Protein AF-A0A656JYR6-F1 (afdb_monomer_lite)

Foldseek 3Di:
DDDDDDDDDDPDPVDDPPDPFLWFKKFFPVLDDDPDDLVAAFLLVLVDCSCFLQEEAAPDLQVRQLSLQRNCVRVVNDHAPDSNDGDPVRSVVSVVVVVVSVVVRRYNYYDHDLVSVLVSLVDPRHGMYTDTPVSVVVNVVVVRRMDGGQHPVGGDD

Radius of gyration: 18.32 Å; chains: 1; bounding box: 66×35×46 Å

Sequence (157 aa):
HDGSLGSTVTERISMLPLTHNADSFAYRPERLPEGLSPADESWGWLLDSAWGGRIALQSDAAIGALDAALAVQGAGLAQFNDIGNMSIEEIDLLADMLVRKQQQGHFGAFWSDDEEAAELMLSPTIDIQSLWSPTLVRLHRAGVKYRVAVPKEGYRG

Structure (mmCIF, N/CA/C/O backbone):
data_AF-A0A656JYR6-F1
#
_entry.id   AF-A0A656JYR6-F1
#
loop_
_atom_site.group_PDB
_atom_site.id
_atom_site.type_symbol
_atom_site.label_atom_id
_atom_site.label_alt_id
_atom_site.label_comp_id
_atom_site.label_asym_id
_atom_site.label_entity_id
_atom_site.label_seq_id
_atom_site.pdbx_PDB_ins_code
_atom_site.Cartn_x
_atom_site.Cartn_y
_atom_site.Cartn_z
_atom_site.occupancy
_atom_site.B_iso_or_equiv
_atom_site.auth_seq_id
_atom_site.auth_comp_id
_atom_site.auth_asym_id
_atom_site.auth_atom_id
_atom_site.pdbx_PDB_model_num
ATOM 1 N N . HIS A 1 1 ? 49.816 -18.753 -22.657 1.00 43.22 1 HIS A N 1
ATOM 2 C CA . HIS A 1 1 ? 48.436 -18.946 -23.129 1.00 43.22 1 HIS A CA 1
ATOM 3 C C . HIS A 1 1 ? 47.651 -17.726 -22.689 1.00 43.22 1 HIS A C 1
ATOM 5 O O . HIS A 1 1 ? 47.712 -17.347 -21.526 1.00 43.22 1 HIS A O 1
ATOM 11 N N . ASP A 1 2 ? 47.095 -17.048 -23.676 1.00 50.16 2 ASP A N 1
ATOM 12 C CA . ASP A 1 2 ? 46.601 -15.679 -23.748 1.00 50.16 2 ASP A CA 1
ATOM 13 C C . ASP A 1 2 ? 45.083 -15.621 -23.519 1.00 50.16 2 ASP A C 1
ATOM 15 O O . ASP A 1 2 ? 44.285 -16.174 -24.268 1.00 50.16 2 ASP A O 1
ATOM 19 N N . GLY A 1 3 ? 44.675 -14.965 -22.433 1.00 51.09 3 GLY A N 1
ATOM 20 C CA . GLY A 1 3 ? 43.284 -14.893 -21.992 1.00 51.09 3 GLY A CA 1
ATOM 21 C C . GLY A 1 3 ? 42.433 -13.895 -22.775 1.00 51.09 3 GLY A C 1
ATOM 22 O O . GLY A 1 3 ? 42.115 -12.832 -22.251 1.00 51.09 3 GLY A O 1
ATOM 23 N N . SER A 1 4 ? 41.993 -14.250 -23.982 1.00 50.62 4 SER A N 1
ATOM 24 C CA . SER A 1 4 ? 40.884 -13.541 -24.635 1.00 50.62 4 SER A CA 1
ATOM 25 C C . SER A 1 4 ? 39.791 -14.502 -25.107 1.00 50.62 4 SER A C 1
ATOM 27 O O . SER A 1 4 ? 40.066 -15.568 -25.653 1.00 50.62 4 SER A O 1
ATOM 29 N N . LEU A 1 5 ? 38.540 -14.127 -24.824 1.00 50.94 5 LEU A N 1
ATOM 30 C CA . LEU A 1 5 ? 37.327 -14.875 -25.147 1.00 50.94 5 LEU A CA 1
ATOM 31 C C . LEU A 1 5 ? 36.781 -14.410 -26.501 1.00 50.94 5 LEU A C 1
ATOM 33 O O . LEU A 1 5 ? 36.565 -13.217 -26.713 1.00 50.94 5 LEU A O 1
ATOM 37 N N . GLY A 1 6 ? 36.553 -15.372 -27.397 1.00 45.03 6 GLY A N 1
ATOM 38 C CA . GLY A 1 6 ? 35.903 -15.172 -28.687 1.00 45.03 6 GLY A CA 1
ATOM 39 C C . GLY A 1 6 ? 34.410 -14.875 -28.549 1.00 45.03 6 GLY A C 1
ATOM 40 O O . GLY A 1 6 ? 33.722 -15.374 -27.659 1.00 45.03 6 GLY A O 1
ATOM 41 N N . SER A 1 7 ? 33.922 -14.034 -29.450 1.00 55.28 7 SER A N 1
ATOM 42 C CA . SER A 1 7 ? 32.533 -13.627 -29.600 1.00 55.28 7 SER A CA 1
ATOM 43 C C . SER A 1 7 ? 31.669 -14.758 -30.179 1.00 55.28 7 SER A C 1
ATOM 45 O O . SER A 1 7 ? 32.072 -15.402 -31.146 1.00 55.28 7 SER A O 1
ATOM 47 N N . THR A 1 8 ? 30.422 -14.875 -29.693 1.00 51.56 8 THR A N 1
ATOM 48 C CA . THR A 1 8 ? 29.237 -15.496 -30.357 1.00 51.56 8 THR A CA 1
ATOM 49 C C . THR A 1 8 ? 28.816 -16.911 -29.897 1.00 51.56 8 THR A C 1
ATOM 51 O O . THR A 1 8 ? 29.155 -17.906 -30.522 1.00 51.56 8 THR A O 1
ATOM 54 N N . VAL A 1 9 ? 28.111 -17.034 -28.763 1.00 46.12 9 VAL A N 1
ATOM 55 C CA . VAL A 1 9 ? 26.640 -17.110 -28.502 1.00 46.12 9 VAL A CA 1
ATOM 56 C C . VAL A 1 9 ? 26.532 -17.373 -26.991 1.00 46.12 9 VAL A C 1
ATOM 58 O O . VAL A 1 9 ? 27.178 -18.281 -26.477 1.00 46.12 9 VAL A O 1
ATOM 61 N N . THR A 1 10 ? 25.805 -16.543 -26.241 1.00 56.66 10 THR A N 1
ATOM 62 C CA . THR A 1 10 ? 25.860 -16.556 -24.769 1.00 56.66 10 THR A CA 1
ATOM 63 C C . THR A 1 10 ? 24.870 -17.541 -24.149 1.00 56.66 10 THR A C 1
ATOM 65 O O . THR A 1 10 ? 23.664 -17.353 -24.280 1.00 56.66 10 THR A O 1
ATOM 68 N N . GLU A 1 11 ? 25.359 -18.489 -23.350 1.00 39.28 11 GLU A N 1
ATOM 69 C CA . GLU A 1 11 ? 24.543 -19.340 -22.463 1.00 39.28 11 GLU A CA 1
ATOM 70 C C . GLU A 1 11 ? 24.170 -18.644 -21.136 1.00 39.28 11 GLU A C 1
ATOM 72 O O . GLU A 1 11 ? 24.109 -19.265 -20.076 1.00 39.28 11 GLU A O 1
ATOM 77 N N . ARG A 1 12 ? 23.947 -17.324 -21.145 1.00 42.16 12 ARG A N 1
ATOM 78 C CA . ARG A 1 12 ? 23.502 -16.612 -19.938 1.00 42.16 12 ARG A CA 1
ATOM 79 C C . ARG A 1 12 ? 21.985 -16.609 -19.858 1.00 42.16 12 ARG A C 1
ATOM 81 O O . ARG A 1 12 ? 21.326 -15.645 -20.226 1.00 42.16 12 ARG A O 1
ATOM 88 N N . ILE A 1 13 ? 21.455 -17.694 -19.310 1.00 45.09 13 ILE A N 1
ATOM 89 C CA . ILE A 1 13 ? 20.202 -17.642 -18.560 1.00 45.09 13 ILE A CA 1
ATOM 90 C C . ILE A 1 13 ? 20.551 -16.954 -17.231 1.00 45.09 13 ILE A C 1
ATOM 92 O O . ILE A 1 13 ? 21.127 -17.584 -16.351 1.00 45.09 13 ILE A O 1
ATOM 96 N N . SER A 1 14 ? 20.293 -15.648 -17.100 1.00 40.66 14 SER A N 1
ATOM 97 C CA . SER A 1 14 ? 20.629 -14.906 -15.868 1.00 40.66 14 SER A CA 1
ATOM 98 C C . SER A 1 14 ? 19.595 -15.048 -14.749 1.00 40.66 14 SER A C 1
ATOM 100 O O . SER A 1 14 ? 19.861 -14.586 -13.646 1.00 40.66 14 SER A O 1
ATOM 102 N N . MET A 1 15 ? 18.447 -15.691 -14.983 1.00 37.69 15 MET A N 1
ATOM 103 C CA . MET A 1 15 ? 17.516 -16.024 -13.905 1.00 37.69 15 MET A CA 1
ATOM 104 C C . MET A 1 15 ? 16.552 -17.127 -14.349 1.00 37.69 15 MET A C 1
ATOM 106 O O . MET A 1 15 ? 15.791 -16.956 -15.298 1.00 37.69 15 MET A O 1
ATOM 110 N N . LEU A 1 16 ? 16.579 -18.265 -13.659 1.00 32.25 16 LEU A N 1
ATOM 111 C CA . LEU A 1 16 ? 15.438 -19.178 -13.604 1.00 32.25 16 LEU A CA 1
ATOM 112 C C . LEU A 1 16 ? 14.520 -18.631 -12.504 1.00 32.25 16 LEU A C 1
ATOM 114 O O . LEU A 1 16 ? 14.992 -18.518 -11.369 1.00 32.25 16 LEU A O 1
ATOM 118 N N . PRO A 1 17 ? 13.255 -18.267 -12.783 1.00 36.56 17 PRO A N 1
ATOM 119 C CA . PRO A 1 17 ? 12.341 -17.852 -11.731 1.00 36.56 17 PRO A CA 1
ATOM 120 C C . PRO A 1 17 ? 12.043 -19.088 -10.877 1.00 36.56 17 PRO A C 1
ATOM 122 O O . PRO A 1 17 ? 11.262 -19.955 -11.257 1.00 36.56 17 PRO A O 1
ATOM 125 N N . LEU A 1 18 ? 12.748 -19.221 -9.752 1.00 38.75 18 LEU A N 1
ATOM 126 C CA . LEU A 1 18 ? 12.632 -20.378 -8.859 1.00 38.75 18 LEU A CA 1
ATOM 127 C C . LEU A 1 18 ? 11.437 -20.249 -7.896 1.00 38.75 18 LEU A C 1
ATOM 129 O O . LEU A 1 18 ? 11.109 -21.194 -7.186 1.00 38.75 18 LEU A O 1
ATOM 133 N N . THR A 1 19 ? 10.747 -19.110 -7.886 1.00 35.31 19 THR A N 1
ATOM 134 C CA . THR A 1 19 ? 9.601 -18.863 -7.009 1.00 35.31 19 THR A CA 1
ATOM 135 C C . THR A 1 19 ? 8.525 -18.075 -7.741 1.00 35.31 19 THR A C 1
ATOM 137 O O . THR A 1 19 ? 8.711 -16.899 -8.039 1.00 35.31 19 THR A O 1
ATOM 140 N N . HIS A 1 20 ? 7.380 -18.711 -7.990 1.00 38.69 20 HIS A N 1
ATOM 141 C CA . HIS A 1 20 ? 6.124 -18.009 -8.242 1.00 38.69 20 HIS A CA 1
ATOM 142 C C . HIS A 1 20 ? 5.639 -17.431 -6.906 1.00 38.69 20 HIS A C 1
ATOM 144 O O . HIS A 1 20 ? 4.832 -18.050 -6.214 1.00 38.69 20 HIS A O 1
ATOM 150 N N . ASN A 1 21 ? 6.197 -16.296 -6.488 1.00 48.22 21 ASN A N 1
ATOM 151 C CA . ASN A 1 21 ? 5.685 -15.582 -5.325 1.00 48.22 21 ASN A CA 1
ATOM 152 C C . ASN A 1 21 ? 4.495 -14.751 -5.795 1.00 48.22 21 ASN A C 1
ATOM 154 O O . ASN A 1 21 ? 4.681 -13.692 -6.378 1.00 48.22 21 ASN A O 1
ATOM 158 N N . ALA A 1 22 ? 3.280 -15.260 -5.586 1.00 50.34 22 ALA A N 1
ATOM 159 C CA . ALA A 1 22 ? 2.051 -14.496 -5.777 1.00 50.34 22 ALA A CA 1
ATOM 160 C C . ALA A 1 22 ? 1.900 -13.514 -4.608 1.00 50.34 22 ALA A C 1
ATOM 162 O O . ALA A 1 22 ? 1.096 -13.718 -3.696 1.00 50.34 22 ALA A O 1
ATOM 163 N N . ASP A 1 23 ? 2.747 -12.490 -4.595 1.00 69.44 23 ASP A N 1
ATOM 164 C CA . ASP A 1 23 ? 2.747 -11.501 -3.530 1.00 69.44 23 ASP A CA 1
ATOM 165 C C . ASP A 1 23 ? 1.550 -10.558 -3.714 1.00 69.44 23 ASP A C 1
ATOM 167 O O . ASP A 1 23 ? 1.204 -10.132 -4.820 1.00 69.44 23 ASP A O 1
ATOM 171 N N . SER A 1 24 ? 0.873 -10.294 -2.603 1.00 76.75 24 SER A N 1
ATOM 172 C CA . SER A 1 24 ? -0.332 -9.473 -2.516 1.00 76.75 24 SER A CA 1
ATOM 173 C C . SER A 1 24 ? -0.219 -8.563 -1.300 1.00 76.75 24 SER A C 1
ATOM 175 O O . SER A 1 24 ? 0.692 -8.694 -0.481 1.00 76.75 24 SER A O 1
ATOM 177 N N . PHE A 1 25 ? -1.161 -7.648 -1.133 1.00 86.31 25 PHE A N 1
ATOM 178 C CA . PHE A 1 25 ? -1.261 -6.872 0.093 1.00 86.31 25 PHE A CA 1
ATOM 179 C C . PHE A 1 25 ? -2.149 -7.574 1.122 1.00 86.31 25 PHE A C 1
ATOM 181 O O . PHE A 1 25 ? -3.066 -8.332 0.791 1.00 86.31 25 PHE A O 1
ATOM 188 N N . ALA A 1 26 ? -1.878 -7.312 2.396 1.00 88.81 26 ALA A N 1
ATOM 189 C CA . ALA A 1 26 ? -2.744 -7.723 3.487 1.00 88.81 26 ALA A CA 1
ATOM 190 C C . ALA A 1 26 ? -3.331 -6.505 4.181 1.00 88.81 26 ALA A C 1
ATOM 192 O O . ALA A 1 26 ? -2.704 -5.450 4.265 1.00 88.81 26 ALA A O 1
ATOM 193 N N . TYR A 1 27 ? -4.531 -6.676 4.714 1.00 90.25 27 TYR A N 1
ATOM 194 C CA . TYR A 1 27 ? -5.208 -5.645 5.481 1.00 90.25 27 TYR A CA 1
ATOM 195 C C . TYR A 1 27 ? -5.950 -6.241 6.674 1.00 90.25 27 TYR A C 1
ATOM 197 O O . TYR A 1 27 ? -6.201 -7.449 6.742 1.00 90.25 27 TYR A O 1
ATOM 205 N N . ARG A 1 28 ? -6.306 -5.386 7.632 1.00 89.12 28 ARG A N 1
ATOM 206 C CA . ARG A 1 28 ? -7.121 -5.742 8.797 1.00 89.12 28 ARG A CA 1
ATOM 207 C C . ARG A 1 28 ? -8.608 -5.627 8.450 1.00 89.12 28 ARG A C 1
ATOM 209 O O . ARG A 1 28 ? -9.099 -4.507 8.302 1.00 89.12 28 ARG A O 1
ATOM 216 N N . PRO A 1 29 ? -9.367 -6.739 8.378 1.00 86.50 29 PRO A N 1
ATOM 217 C CA . PRO A 1 29 ? -10.787 -6.692 8.010 1.00 86.50 29 PRO A CA 1
ATOM 218 C C . PRO A 1 29 ? -11.629 -5.852 8.970 1.00 86.50 29 PRO A C 1
ATOM 220 O O . PRO A 1 29 ? -12.589 -5.213 8.565 1.00 86.50 29 PRO A O 1
ATOM 223 N N . GLU A 1 30 ? -11.243 -5.831 10.245 1.00 88.19 30 GLU A N 1
ATOM 224 C CA . GLU A 1 30 ? -11.913 -5.076 11.308 1.00 88.19 30 GLU A CA 1
ATOM 225 C C . GLU A 1 30 ? -11.714 -3.553 11.217 1.00 88.19 30 GLU A C 1
ATOM 227 O O . GLU A 1 30 ? -12.416 -2.811 11.898 1.00 88.19 30 GLU A O 1
ATOM 232 N N . ARG A 1 31 ? -10.777 -3.082 10.384 1.00 88.69 31 ARG A N 1
ATOM 233 C CA . ARG A 1 31 ? -10.487 -1.653 10.168 1.00 88.69 31 ARG A CA 1
ATOM 234 C C . ARG A 1 31 ? -10.727 -1.201 8.732 1.00 88.69 31 ARG A C 1
ATOM 236 O O . ARG A 1 31 ? -10.307 -0.105 8.362 1.00 88.69 31 ARG A O 1
ATOM 243 N N . LEU A 1 32 ? -11.394 -2.043 7.944 1.00 88.94 32 LEU A N 1
ATOM 244 C CA . LEU A 1 32 ? -11.791 -1.731 6.580 1.00 88.94 32 LEU A CA 1
ATOM 245 C C . LEU A 1 32 ? -12.689 -0.476 6.579 1.00 88.94 32 LEU A C 1
ATOM 247 O O . LEU A 1 32 ? -13.718 -0.484 7.259 1.00 88.94 32 LEU A O 1
ATOM 251 N N . PRO A 1 33 ? -12.315 0.600 5.862 1.00 88.31 33 PRO A N 1
ATOM 252 C CA . PRO A 1 33 ? -13.127 1.805 5.769 1.00 88.31 33 PRO A CA 1
ATOM 253 C C . PRO A 1 33 ? -14.516 1.542 5.184 1.00 88.31 33 PRO A C 1
ATOM 255 O O . PRO A 1 33 ? -14.678 0.730 4.270 1.00 88.31 33 PRO A O 1
ATOM 258 N N . GLU A 1 34 ? -15.511 2.287 5.667 1.00 80.88 34 GLU A N 1
ATOM 259 C CA . GLU A 1 34 ? -16.856 2.288 5.090 1.00 80.88 34 GLU A CA 1
ATOM 260 C C . GLU A 1 34 ? -16.788 2.769 3.630 1.00 80.88 34 GLU A C 1
ATOM 262 O O . GLU A 1 34 ? -16.416 3.908 3.358 1.00 80.88 34 GLU A O 1
ATOM 267 N N . GLY A 1 35 ? -17.107 1.879 2.686 1.00 81.12 35 GLY A N 1
ATOM 268 C CA . GLY A 1 35 ? -17.016 2.132 1.242 1.00 81.12 35 GLY A CA 1
ATOM 269 C C . GLY A 1 35 ? -16.092 1.168 0.497 1.00 81.12 35 GLY A C 1
ATOM 270 O O . GLY A 1 35 ? -16.235 1.016 -0.714 1.00 81.12 35 GLY A O 1
ATOM 271 N N . LEU A 1 36 ? -15.212 0.463 1.211 1.00 85.88 36 LEU A N 1
ATOM 272 C CA . LEU A 1 36 ? -14.416 -0.628 0.654 1.00 85.88 36 LEU A CA 1
ATOM 273 C C . LEU A 1 36 ? -15.019 -1.977 1.048 1.00 85.88 36 LEU A C 1
ATOM 275 O O . LEU A 1 36 ? -15.516 -2.158 2.159 1.00 85.88 36 LEU A O 1
ATOM 279 N N . SER A 1 37 ? -14.986 -2.932 0.122 1.00 86.00 37 SER A N 1
ATOM 280 C CA . SER A 1 37 ? -15.574 -4.260 0.295 1.00 86.00 37 SER A CA 1
ATOM 281 C C . SER A 1 37 ? -14.533 -5.339 0.020 1.00 86.00 37 SER A C 1
ATOM 283 O O . SER A 1 37 ? -13.852 -5.252 -0.999 1.00 86.00 37 SER A O 1
ATOM 285 N N . PRO A 1 38 ? -14.444 -6.410 0.835 1.00 81.94 38 PRO A N 1
ATOM 286 C CA . PRO A 1 38 ? -13.599 -7.567 0.528 1.00 81.94 38 PRO A CA 1
ATOM 287 C C . PRO A 1 38 ? -13.934 -8.254 -0.807 1.00 81.94 38 PRO A C 1
ATOM 289 O O . PRO A 1 38 ? -13.164 -9.087 -1.270 1.00 81.94 38 PRO A O 1
ATOM 292 N N . ALA A 1 39 ? -15.100 -7.960 -1.395 1.00 82.19 39 ALA A N 1
ATOM 293 C CA . ALA A 1 39 ? -15.487 -8.455 -2.714 1.00 82.19 39 ALA A CA 1
ATOM 294 C C . ALA A 1 39 ? -14.848 -7.667 -3.874 1.00 82.19 39 ALA A C 1
ATOM 296 O O . ALA A 1 39 ? -14.770 -8.195 -4.977 1.00 82.19 39 ALA A O 1
ATOM 297 N N . ASP A 1 40 ? -14.380 -6.440 -3.619 1.00 85.19 40 ASP A N 1
ATOM 298 C CA . ASP A 1 40 ? -13.858 -5.496 -4.618 1.00 85.19 40 ASP A CA 1
ATOM 299 C C . ASP A 1 40 ? -12.413 -5.085 -4.294 1.00 85.19 40 ASP A C 1
ATOM 301 O O . ASP A 1 40 ? -12.022 -3.917 -4.388 1.00 85.19 40 ASP A O 1
ATOM 305 N N . GLU A 1 41 ? -11.615 -6.060 -3.865 1.00 87.69 41 GLU A N 1
ATOM 306 C CA . GLU A 1 41 ? -10.203 -5.866 -3.554 1.00 87.69 41 GLU A CA 1
ATOM 307 C C . GLU A 1 41 ? -9.430 -5.430 -4.802 1.00 87.69 41 GLU A C 1
ATOM 309 O O . GLU A 1 41 ? -9.546 -6.013 -5.884 1.00 87.69 41 GLU A O 1
ATOM 314 N N . SER A 1 42 ? -8.630 -4.380 -4.642 1.00 88.25 42 SER A N 1
ATOM 315 C CA . SER A 1 42 ? -7.828 -3.799 -5.712 1.00 88.25 42 SER A CA 1
ATOM 316 C C . SER A 1 42 ? -6.525 -3.271 -5.146 1.00 88.25 42 SER A C 1
ATOM 318 O O . SER A 1 42 ? -6.507 -2.699 -4.054 1.00 88.25 42 SER A O 1
ATOM 320 N N . TRP A 1 43 ? -5.446 -3.384 -5.920 1.00 87.06 43 TRP A N 1
ATOM 321 C CA . TRP A 1 43 ? -4.173 -2.735 -5.591 1.00 87.06 43 TRP A CA 1
ATOM 322 C C . TRP A 1 43 ? -4.324 -1.226 -5.373 1.00 87.06 43 TRP A C 1
ATOM 324 O O . TRP A 1 43 ? -3.578 -0.638 -4.589 1.00 87.06 43 TRP A O 1
ATOM 334 N N . GLY A 1 44 ? -5.342 -0.606 -5.983 1.00 88.00 44 GLY A N 1
ATOM 335 C CA . GLY A 1 44 ? -5.676 0.800 -5.777 1.00 88.00 44 GLY A CA 1
ATOM 336 C C . GLY A 1 44 ? -5.938 1.180 -4.318 1.00 88.00 44 GLY A C 1
ATOM 337 O O . GLY A 1 44 ? -5.762 2.343 -3.963 1.00 88.00 44 GLY A O 1
ATOM 338 N N . TRP A 1 45 ? -6.266 0.222 -3.442 1.00 90.38 45 TRP A N 1
ATOM 339 C CA . TRP A 1 45 ? -6.456 0.480 -2.010 1.00 90.38 45 TRP A CA 1
ATOM 340 C C . TRP A 1 45 ? -5.192 1.013 -1.328 1.00 90.38 45 TRP A C 1
ATOM 342 O O . TRP A 1 45 ? -5.299 1.810 -0.400 1.00 90.38 45 TRP A O 1
ATOM 352 N N . LEU A 1 46 ? -3.999 0.661 -1.820 1.00 88.38 46 LEU A N 1
ATOM 353 C CA . LEU A 1 46 ? -2.735 1.212 -1.314 1.00 88.38 46 LEU A CA 1
ATOM 354 C C . LEU A 1 46 ? -2.571 2.709 -1.636 1.00 88.38 46 LEU A C 1
ATOM 356 O O . LEU A 1 46 ? -1.748 3.387 -1.026 1.00 88.38 46 LEU A O 1
ATOM 360 N N . LEU A 1 47 ? -3.366 3.255 -2.561 1.00 89.12 47 LEU A N 1
ATOM 361 C CA . LEU A 1 47 ? -3.397 4.679 -2.919 1.00 89.12 47 LEU A CA 1
ATOM 362 C C . LEU A 1 47 ? -4.709 5.383 -2.545 1.00 89.12 47 LEU A C 1
ATOM 364 O O . LEU A 1 47 ? -4.841 6.595 -2.776 1.00 89.12 47 LEU A O 1
ATOM 368 N N . ASP A 1 48 ? -5.643 4.651 -1.937 1.00 89.56 48 ASP A N 1
ATOM 369 C CA . ASP A 1 48 ? -6.955 5.145 -1.540 1.00 89.56 48 ASP A CA 1
ATOM 370 C C . ASP A 1 48 ? -6.851 6.005 -0.279 1.00 89.56 48 ASP A C 1
ATOM 372 O O . ASP A 1 48 ? -6.295 5.597 0.745 1.00 89.56 48 ASP A O 1
ATOM 376 N N . SER A 1 49 ? -7.377 7.228 -0.347 1.00 88.38 49 SER A N 1
ATOM 377 C CA . SER A 1 49 ? -7.306 8.183 0.759 1.00 88.38 49 SER A CA 1
ATOM 378 C C . SER A 1 49 ? -8.040 7.714 2.017 1.00 88.38 49 SER A C 1
ATOM 380 O O . SER A 1 49 ? -7.731 8.200 3.102 1.00 88.38 49 SER A O 1
ATOM 382 N N . ALA A 1 50 ? -8.971 6.759 1.910 1.00 89.31 50 ALA A N 1
ATOM 383 C CA . ALA A 1 50 ? -9.624 6.139 3.059 1.00 89.31 50 ALA A CA 1
ATOM 384 C C . ALA A 1 50 ? -8.618 5.431 3.984 1.00 89.31 50 ALA A C 1
ATOM 386 O O . ALA A 1 50 ? -8.823 5.367 5.199 1.00 89.31 50 ALA A O 1
ATOM 387 N N . TRP A 1 51 ? -7.500 4.954 3.433 1.00 88.56 51 TRP A N 1
ATOM 388 C CA . TRP A 1 51 ? -6.396 4.348 4.177 1.00 88.56 51 TRP A CA 1
ATOM 389 C C . TRP A 1 51 ? -5.258 5.324 4.506 1.00 88.56 51 TRP A C 1
ATOM 391 O O . TRP A 1 51 ? -4.242 4.906 5.060 1.00 88.56 51 TRP A O 1
ATOM 401 N N . GLY A 1 52 ? -5.417 6.616 4.202 1.00 88.81 52 GLY A N 1
ATOM 402 C CA . GLY A 1 52 ? -4.373 7.627 4.372 1.00 88.81 52 GLY A CA 1
ATOM 403 C C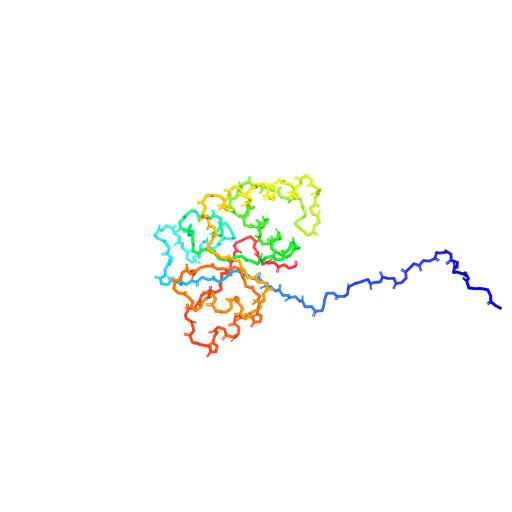 . GLY A 1 52 ? -3.722 7.595 5.760 1.00 88.81 52 GLY A C 1
ATOM 404 O O . GLY A 1 52 ? -4.406 7.539 6.784 1.00 88.81 52 GLY A O 1
ATOM 405 N N . GLY A 1 53 ? -2.389 7.578 5.780 1.00 88.50 53 GLY A N 1
ATOM 406 C CA . GLY A 1 53 ? -1.555 7.517 6.983 1.00 88.50 53 GLY A CA 1
ATOM 407 C C . GLY A 1 53 ? -1.468 6.136 7.641 1.00 88.50 53 GLY A C 1
ATOM 408 O O . GLY A 1 53 ? -0.759 5.986 8.632 1.00 88.50 53 GLY A O 1
ATOM 409 N N . ARG A 1 54 ? -2.171 5.126 7.109 1.00 91.69 54 ARG A N 1
ATOM 410 C CA . ARG A 1 54 ? -2.272 3.766 7.678 1.00 91.69 54 ARG A CA 1
ATOM 411 C C . ARG A 1 54 ? -1.772 2.681 6.728 1.00 91.69 54 ARG A C 1
ATOM 413 O O . ARG A 1 54 ? -1.958 1.493 6.992 1.00 91.69 54 ARG A O 1
ATOM 420 N N . ILE A 1 55 ? -1.153 3.102 5.627 1.00 92.19 55 ILE A N 1
ATOM 421 C CA . ILE A 1 55 ? -0.560 2.232 4.615 1.00 92.19 55 ILE A CA 1
ATOM 422 C C . ILE A 1 55 ? 0.931 2.105 4.880 1.00 92.19 55 ILE A C 1
ATOM 424 O O . ILE A 1 55 ? 1.600 3.121 5.093 1.00 92.19 55 ILE A O 1
ATOM 428 N N . ALA A 1 56 ? 1.446 0.881 4.804 1.00 90.25 56 ALA A N 1
ATOM 4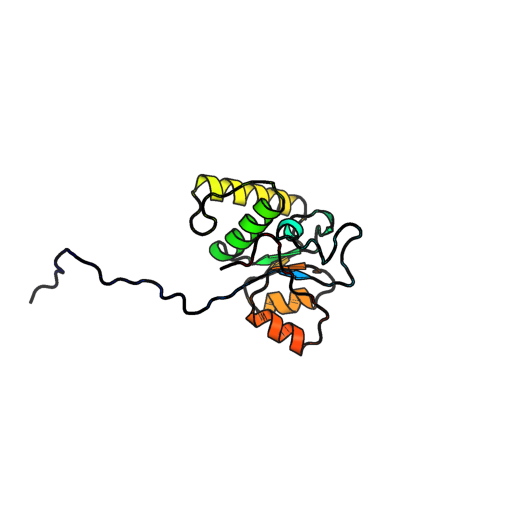29 C CA . ALA A 1 56 ? 2.875 0.651 4.668 1.00 90.25 56 ALA A CA 1
ATOM 430 C C . ALA A 1 56 ? 3.222 0.034 3.311 1.00 90.25 56 ALA A C 1
ATOM 432 O O . ALA A 1 56 ? 2.491 -0.808 2.787 1.00 90.25 56 ALA A O 1
ATOM 433 N N . LEU A 1 57 ? 4.343 0.466 2.742 1.00 86.75 57 LEU A N 1
ATOM 434 C CA . LEU A 1 57 ? 4.886 -0.071 1.497 1.00 86.75 57 LEU A CA 1
ATOM 435 C C . LEU A 1 57 ? 6.330 -0.512 1.690 1.00 86.75 57 LEU A C 1
ATOM 437 O O . LEU A 1 57 ? 7.024 -0.057 2.599 1.00 86.75 57 LEU A O 1
ATOM 441 N N . GLN A 1 58 ? 6.788 -1.372 0.794 1.00 85.38 58 GLN A N 1
ATOM 442 C CA . GLN A 1 58 ? 8.185 -1.745 0.751 1.00 85.38 58 GLN A CA 1
ATOM 443 C C . GLN A 1 58 ? 9.060 -0.575 0.272 1.00 85.38 58 GLN A C 1
ATOM 445 O O . GLN A 1 58 ? 8.712 0.120 -0.682 1.00 85.38 58 GLN A O 1
ATOM 450 N N . SER A 1 59 ? 10.204 -0.369 0.925 1.00 82.69 59 SER A N 1
ATOM 451 C CA . SER A 1 59 ? 11.160 0.707 0.622 1.00 82.69 59 SER A CA 1
ATOM 452 C C . SER A 1 59 ? 12.074 0.415 -0.575 1.00 82.69 59 SER A C 1
ATOM 454 O O . SER A 1 59 ? 12.717 1.328 -1.095 1.00 82.69 59 SER A O 1
ATOM 456 N N . ASP A 1 60 ? 12.155 -0.844 -1.009 1.00 80.25 60 ASP A N 1
ATOM 457 C CA . ASP A 1 60 ? 13.005 -1.253 -2.124 1.00 80.25 60 ASP A CA 1
ATOM 458 C C . ASP A 1 60 ? 12.543 -0.619 -3.440 1.00 80.25 60 ASP A C 1
ATOM 460 O O . ASP A 1 60 ? 11.371 -0.690 -3.807 1.00 80.25 60 ASP A O 1
ATOM 464 N N . ALA A 1 61 ? 13.483 -0.029 -4.176 1.00 70.12 61 ALA A N 1
ATOM 465 C CA . ALA A 1 61 ? 13.173 0.711 -5.393 1.00 70.12 61 ALA A CA 1
ATOM 466 C C . ALA A 1 61 ? 12.697 -0.183 -6.545 1.00 70.12 61 ALA A C 1
ATOM 468 O O . ALA A 1 61 ? 11.967 0.300 -7.402 1.00 70.12 61 ALA A O 1
ATOM 469 N N . ALA A 1 62 ? 13.092 -1.458 -6.592 1.00 70.12 62 ALA A N 1
ATOM 470 C CA . ALA A 1 62 ? 12.630 -2.364 -7.636 1.00 70.12 62 ALA A CA 1
ATOM 471 C C . ALA A 1 62 ? 11.254 -2.925 -7.270 1.00 70.12 62 ALA A C 1
ATOM 473 O O . ALA A 1 62 ? 10.294 -2.763 -8.014 1.00 70.12 62 ALA A O 1
ATOM 474 N N . ILE A 1 63 ? 11.132 -3.538 -6.096 1.00 71.88 63 ILE A N 1
ATOM 475 C CA . ILE A 1 63 ? 9.917 -4.247 -5.689 1.00 71.88 63 ILE A CA 1
ATOM 476 C C . ILE A 1 63 ? 8.809 -3.272 -5.268 1.00 71.88 63 ILE A C 1
ATOM 478 O O . ILE A 1 63 ? 7.661 -3.425 -5.682 1.00 71.88 63 ILE A O 1
ATOM 482 N N . GLY A 1 64 ? 9.146 -2.240 -4.493 1.00 78.31 64 GLY A N 1
ATOM 483 C CA . GLY A 1 64 ? 8.193 -1.214 -4.070 1.00 78.31 64 GLY A CA 1
ATOM 484 C C . GLY A 1 64 ? 7.648 -0.401 -5.245 1.00 78.31 64 GLY A C 1
ATOM 485 O O . GLY A 1 64 ? 6.476 -0.024 -5.235 1.00 78.31 64 GLY A O 1
ATOM 486 N N . ALA A 1 65 ? 8.449 -0.193 -6.297 1.00 80.62 65 ALA A N 1
ATOM 487 C CA . ALA A 1 65 ? 7.971 0.436 -7.526 1.00 80.62 65 ALA A CA 1
ATOM 488 C C . ALA A 1 65 ? 6.947 -0.438 -8.265 1.00 80.62 65 ALA A C 1
ATOM 490 O O . ALA A 1 65 ? 5.960 0.095 -8.763 1.00 80.62 65 ALA A O 1
ATOM 491 N N . LEU A 1 66 ? 7.117 -1.765 -8.298 1.00 82.94 66 LEU A N 1
ATOM 492 C CA . LEU A 1 66 ? 6.125 -2.668 -8.898 1.00 82.94 66 LEU A CA 1
ATOM 493 C C . LEU A 1 66 ? 4.791 -2.612 -8.140 1.00 82.94 66 LEU A C 1
ATOM 495 O O . LEU A 1 66 ? 3.740 -2.443 -8.758 1.00 82.94 66 LEU A O 1
ATOM 499 N N . ASP A 1 67 ? 4.833 -2.689 -6.805 1.00 83.75 67 ASP A N 1
ATOM 500 C CA . ASP A 1 67 ? 3.637 -2.579 -5.953 1.00 83.75 67 ASP A CA 1
ATOM 501 C C . ASP A 1 67 ? 2.927 -1.239 -6.171 1.00 83.75 67 ASP A C 1
ATOM 503 O O . ASP A 1 67 ? 1.703 -1.169 -6.303 1.00 83.75 67 ASP A O 1
ATOM 507 N N . ALA A 1 68 ? 3.706 -0.161 -6.243 1.00 86.06 68 ALA A N 1
ATOM 508 C CA . ALA A 1 68 ? 3.196 1.169 -6.507 1.00 86.06 68 ALA A CA 1
ATOM 509 C C . ALA A 1 68 ? 2.590 1.300 -7.908 1.00 86.06 68 ALA A C 1
ATOM 511 O O . ALA A 1 68 ? 1.524 1.896 -8.045 1.00 86.06 68 ALA A O 1
ATOM 512 N N . ALA A 1 69 ? 3.227 0.743 -8.938 1.00 87.94 69 ALA A N 1
ATOM 513 C CA . ALA A 1 69 ? 2.714 0.754 -10.304 1.00 87.94 69 ALA A CA 1
ATOM 514 C C . ALA A 1 69 ? 1.381 -0.001 -10.394 1.00 87.94 69 ALA A C 1
ATOM 516 O O . ALA A 1 69 ? 0.412 0.519 -10.952 1.00 87.94 69 ALA A O 1
ATOM 517 N N . LEU A 1 70 ? 1.293 -1.177 -9.760 1.00 87.31 70 LEU A N 1
ATOM 518 C CA . LEU A 1 70 ? 0.048 -1.935 -9.625 1.00 87.31 70 LEU A CA 1
ATOM 519 C C . LEU A 1 70 ? -1.024 -1.122 -8.894 1.00 87.31 70 LEU A C 1
ATOM 521 O O . LEU A 1 70 ? -2.175 -1.096 -9.326 1.00 87.31 70 LEU A O 1
ATOM 525 N N . ALA A 1 71 ? -0.658 -0.414 -7.825 1.00 88.69 71 ALA A N 1
ATOM 526 C CA . ALA A 1 71 ? -1.589 0.427 -7.086 1.00 88.69 71 ALA A CA 1
ATOM 527 C C . ALA A 1 71 ? -2.079 1.628 -7.904 1.00 88.69 71 ALA A C 1
ATOM 529 O O . ALA A 1 71 ? -3.271 1.929 -7.909 1.00 88.69 71 ALA A O 1
ATOM 530 N N . VAL A 1 72 ? -1.187 2.292 -8.641 1.00 89.69 72 VAL A N 1
ATOM 531 C CA . VAL A 1 72 ? -1.515 3.395 -9.556 1.00 89.69 72 VAL A CA 1
ATOM 532 C C . VAL A 1 72 ? -2.464 2.916 -10.651 1.00 89.69 72 VAL A C 1
ATOM 534 O O . VAL A 1 72 ? -3.458 3.588 -10.936 1.00 89.69 72 VAL A O 1
ATOM 537 N N . GLN A 1 73 ? -2.197 1.743 -11.226 1.00 88.69 73 GLN A N 1
ATOM 538 C CA . GLN A 1 73 ? -3.025 1.160 -12.274 1.00 88.69 73 GLN A CA 1
ATOM 539 C C . GLN A 1 73 ? -4.382 0.684 -11.745 1.00 88.69 73 GLN A C 1
ATOM 541 O O . GLN A 1 73 ? -5.409 0.976 -12.357 1.00 88.69 73 GLN A O 1
ATOM 546 N N . GLY A 1 74 ? -4.415 0.033 -10.580 1.00 85.69 74 GLY A N 1
ATOM 547 C CA . GLY A 1 74 ? -5.650 -0.379 -9.905 1.00 85.69 74 GLY A CA 1
ATOM 548 C C . GLY A 1 74 ? -6.515 0.807 -9.466 1.00 85.69 74 GLY A C 1
ATOM 549 O O . GLY A 1 74 ? -7.742 0.744 -9.530 1.00 85.69 74 GLY A O 1
ATOM 550 N N . ALA A 1 75 ? -5.887 1.930 -9.102 1.00 86.62 75 ALA A N 1
ATOM 551 C CA . ALA A 1 75 ? -6.565 3.198 -8.834 1.00 86.62 75 ALA A CA 1
ATOM 552 C C . ALA A 1 75 ? -6.997 3.946 -10.113 1.00 86.62 75 ALA A C 1
ATOM 554 O O . ALA A 1 75 ? -7.675 4.970 -10.020 1.00 86.62 75 ALA A O 1
ATOM 555 N N . GLY A 1 76 ? -6.608 3.467 -11.301 1.00 86.56 76 GLY A N 1
ATOM 556 C CA . GLY A 1 76 ? -6.916 4.101 -12.585 1.00 86.56 76 GLY A CA 1
ATOM 557 C C . GLY A 1 76 ? -6.206 5.440 -12.813 1.00 86.56 76 GLY A C 1
ATOM 558 O O . GLY A 1 76 ? -6.694 6.258 -13.589 1.00 86.56 76 GLY A O 1
ATOM 559 N N . LEU A 1 77 ? -5.085 5.689 -12.127 1.00 85.81 77 LEU A N 1
ATOM 560 C CA . LEU A 1 77 ? -4.347 6.958 -12.186 1.00 85.81 77 LEU A CA 1
ATOM 561 C C . LEU A 1 77 ? -3.373 7.026 -13.369 1.00 85.81 77 LEU A C 1
ATOM 563 O O . LEU A 1 77 ? -3.197 8.091 -13.957 1.00 85.81 77 LEU A O 1
ATOM 567 N N . ALA A 1 78 ? -2.757 5.900 -13.723 1.00 87.62 78 ALA A N 1
ATOM 568 C CA . ALA A 1 78 ? -1.931 5.742 -14.916 1.00 87.62 78 ALA A CA 1
ATOM 569 C C . ALA A 1 78 ? -1.985 4.286 -15.396 1.00 87.62 78 ALA A C 1
ATOM 571 O O . ALA A 1 78 ? -2.438 3.403 -14.668 1.00 87.62 78 ALA A O 1
ATOM 572 N N . GLN A 1 79 ? -1.534 4.040 -16.622 1.00 84.38 79 GLN A N 1
ATOM 573 C CA . GLN A 1 79 ? -1.350 2.697 -17.163 1.00 84.38 79 GLN A CA 1
ATOM 574 C C . GLN A 1 79 ? 0.097 2.543 -17.601 1.00 84.38 79 GLN A C 1
ATOM 576 O O . GLN A 1 79 ? 0.660 3.468 -18.185 1.00 84.38 79 GLN A O 1
ATOM 581 N N . PHE A 1 80 ? 0.659 1.372 -17.331 1.00 84.06 80 PHE A N 1
ATOM 582 C CA . PHE A 1 80 ? 2.015 1.011 -17.717 1.00 84.06 80 PHE A CA 1
ATOM 583 C C . PHE A 1 80 ? 1.943 -0.115 -18.740 1.00 84.06 80 PHE A C 1
ATOM 585 O O . PHE A 1 80 ? 1.129 -1.031 -18.598 1.00 84.06 80 PHE A O 1
ATOM 592 N N . ASN A 1 81 ? 2.771 -0.049 -19.781 1.00 79.75 81 ASN A N 1
ATOM 593 C CA . ASN A 1 81 ? 2.752 -1.085 -20.819 1.00 79.75 81 ASN A CA 1
ATOM 594 C C . ASN A 1 81 ? 3.295 -2.421 -20.299 1.00 79.75 81 ASN A C 1
ATOM 596 O O . ASN A 1 81 ? 2.720 -3.473 -20.572 1.00 79.75 81 ASN A O 1
ATOM 600 N N . ASP A 1 82 ? 4.395 -2.361 -19.551 1.00 81.19 82 ASP A N 1
ATOM 601 C CA . ASP A 1 82 ? 5.022 -3.505 -18.901 1.00 81.19 82 ASP A CA 1
ATOM 602 C C . ASP A 1 82 ? 5.537 -3.069 -17.527 1.00 81.19 82 ASP A C 1
ATOM 604 O O . ASP A 1 82 ? 6.560 -2.399 -17.413 1.00 81.19 82 ASP A O 1
ATOM 608 N N . ILE A 1 83 ? 4.813 -3.437 -16.469 1.00 78.25 83 ILE A N 1
ATOM 609 C CA . ILE A 1 83 ? 5.185 -3.082 -15.093 1.00 78.25 83 ILE A CA 1
ATOM 610 C C . ILE A 1 83 ? 6.548 -3.696 -14.727 1.00 78.25 83 ILE A C 1
ATOM 612 O O . ILE A 1 83 ? 7.318 -3.073 -14.002 1.00 78.25 83 ILE A O 1
ATOM 616 N N . GLY A 1 84 ? 6.893 -4.865 -15.279 1.00 77.12 84 GLY A N 1
ATOM 617 C CA . GLY A 1 84 ? 8.194 -5.503 -15.071 1.00 77.12 84 GLY A CA 1
ATOM 618 C C . GLY A 1 84 ? 9.344 -4.842 -15.839 1.00 77.12 84 GLY A C 1
ATOM 619 O O . GLY A 1 84 ? 10.507 -5.137 -15.561 1.00 77.12 84 GLY A O 1
ATOM 620 N N . ASN A 1 85 ? 9.041 -3.952 -16.788 1.00 81.50 85 ASN A N 1
ATOM 621 C CA . ASN A 1 85 ? 10.017 -3.279 -17.640 1.00 81.50 85 ASN A CA 1
ATOM 622 C C . ASN A 1 85 ? 9.545 -1.868 -18.044 1.00 81.50 85 ASN A C 1
ATOM 624 O O . ASN A 1 85 ? 9.372 -1.567 -19.228 1.00 81.50 85 ASN A O 1
ATOM 628 N N . MET A 1 86 ? 9.329 -1.010 -17.045 1.00 83.31 86 MET A N 1
ATOM 629 C CA . MET A 1 86 ? 8.893 0.374 -17.252 1.00 83.31 86 MET A CA 1
ATOM 630 C C . MET A 1 86 ? 9.970 1.225 -17.941 1.00 83.31 86 MET A C 1
ATOM 632 O O . MET A 1 86 ? 11.168 1.079 -17.679 1.00 83.31 86 MET A O 1
ATOM 636 N N . SER A 1 87 ? 9.541 2.160 -18.792 1.00 87.25 87 SER A N 1
ATOM 637 C CA . SER A 1 87 ? 10.429 3.184 -19.353 1.00 87.25 87 SER A CA 1
ATOM 638 C C . SER A 1 87 ? 10.880 4.182 -18.280 1.00 87.25 87 SER A C 1
ATOM 640 O O . SER A 1 87 ? 10.285 4.282 -17.207 1.00 87.25 87 SER A O 1
ATOM 642 N N . ILE A 1 88 ? 11.929 4.959 -18.562 1.00 86.44 88 ILE A N 1
ATOM 643 C CA . ILE A 1 88 ? 12.405 5.996 -17.629 1.00 86.44 88 ILE A CA 1
ATOM 644 C C . ILE A 1 88 ? 11.290 7.014 -17.358 1.00 86.44 88 ILE A C 1
ATOM 646 O O . ILE A 1 88 ? 11.067 7.396 -16.217 1.00 86.44 88 ILE A O 1
ATOM 650 N N . GLU A 1 89 ? 10.535 7.391 -18.390 1.00 89.19 89 GLU A N 1
ATOM 651 C CA . GLU A 1 89 ? 9.417 8.327 -18.280 1.00 89.19 89 GLU A CA 1
ATOM 652 C C . GLU A 1 89 ? 8.271 7.765 -17.424 1.00 89.19 89 GLU A C 1
ATOM 654 O O . GLU A 1 89 ? 7.652 8.501 -16.656 1.00 89.19 89 GLU A O 1
ATOM 659 N N . GLU A 1 90 ? 7.992 6.463 -17.536 1.00 87.38 90 GLU A N 1
ATOM 660 C CA . GLU A 1 90 ? 7.010 5.765 -16.700 1.00 87.38 90 GLU A CA 1
ATOM 661 C C . GLU A 1 90 ? 7.465 5.698 -15.231 1.00 87.38 90 GLU A C 1
ATOM 663 O O . GLU A 1 90 ? 6.662 5.942 -14.326 1.00 87.38 90 GLU A O 1
ATOM 668 N N . ILE A 1 91 ? 8.754 5.435 -14.987 1.00 85.88 91 ILE A N 1
ATOM 669 C CA . ILE A 1 91 ? 9.353 5.430 -13.644 1.00 85.88 91 ILE A CA 1
ATOM 670 C C . ILE A 1 91 ? 9.300 6.828 -13.020 1.00 85.88 91 ILE A C 1
ATOM 672 O O . ILE A 1 91 ? 8.895 6.960 -11.866 1.00 85.88 91 ILE A O 1
ATOM 676 N N . ASP A 1 92 ? 9.661 7.869 -13.772 1.00 88.44 92 ASP A N 1
ATOM 677 C CA . ASP A 1 92 ? 9.622 9.256 -13.301 1.00 88.44 92 ASP A CA 1
ATOM 678 C C . ASP A 1 92 ? 8.187 9.675 -12.950 1.00 88.44 92 ASP A C 1
ATOM 680 O O . ASP A 1 92 ? 7.941 10.236 -11.881 1.00 88.44 92 ASP A O 1
ATOM 684 N N . LEU A 1 93 ? 7.212 9.332 -13.802 1.00 90.38 93 LEU A N 1
ATOM 685 C CA . LEU A 1 93 ? 5.791 9.576 -13.543 1.00 90.38 93 LEU A CA 1
ATOM 686 C C . LEU A 1 93 ? 5.324 8.884 -12.253 1.00 90.38 93 LEU A C 1
ATOM 688 O O . LEU A 1 93 ? 4.626 9.490 -11.432 1.00 90.38 93 LEU A O 1
ATOM 692 N N . LEU A 1 94 ? 5.697 7.616 -12.072 1.00 90.12 94 LEU A N 1
ATOM 693 C CA . LEU A 1 94 ? 5.372 6.842 -10.879 1.00 90.12 94 LEU A CA 1
ATOM 694 C C . LEU A 1 94 ? 5.990 7.465 -9.623 1.00 90.12 94 LEU A C 1
ATOM 696 O O . LEU A 1 94 ? 5.287 7.681 -8.632 1.00 90.12 94 LEU A O 1
ATOM 700 N N . ALA A 1 95 ? 7.284 7.782 -9.673 1.00 87.75 95 ALA A N 1
ATOM 701 C CA . ALA A 1 95 ? 8.014 8.395 -8.574 1.00 87.75 95 ALA A CA 1
ATOM 702 C C . ALA A 1 95 ? 7.381 9.734 -8.172 1.00 87.75 95 ALA A C 1
ATOM 704 O O . ALA A 1 95 ? 7.113 9.954 -6.990 1.00 87.75 95 ALA A O 1
ATOM 705 N N . ASP A 1 96 ? 7.042 10.588 -9.138 1.00 90.44 96 ASP A N 1
ATOM 706 C CA . ASP A 1 96 ? 6.367 11.862 -8.891 1.00 90.44 96 ASP A CA 1
ATOM 707 C C . ASP A 1 96 ? 5.013 11.680 -8.191 1.00 90.44 96 ASP A C 1
ATOM 709 O O . ASP A 1 96 ? 4.679 12.422 -7.258 1.00 90.44 96 ASP A O 1
ATOM 713 N N . MET A 1 97 ? 4.217 10.689 -8.604 1.00 89.88 97 MET A N 1
ATOM 714 C CA . MET A 1 97 ? 2.938 10.384 -7.955 1.00 89.88 97 MET A CA 1
ATOM 715 C C . MET A 1 97 ? 3.128 9.911 -6.512 1.00 89.88 97 MET A C 1
ATOM 717 O O . MET A 1 97 ? 2.430 10.391 -5.612 1.00 89.88 97 MET A O 1
ATOM 721 N N . LEU A 1 98 ? 4.086 9.013 -6.278 1.00 87.69 98 LEU A N 1
ATOM 722 C CA . LEU A 1 98 ? 4.403 8.508 -4.945 1.00 87.69 98 LEU A CA 1
ATOM 723 C C . LEU A 1 98 ? 4.921 9.611 -4.026 1.00 87.69 98 LEU A C 1
ATOM 725 O O . LEU A 1 98 ? 4.460 9.722 -2.893 1.00 87.69 98 LEU A O 1
ATOM 729 N N . VAL A 1 99 ? 5.813 10.472 -4.518 1.00 88.81 99 VAL A N 1
ATOM 730 C CA . VAL A 1 99 ? 6.337 11.615 -3.762 1.00 88.81 99 VAL A CA 1
ATOM 731 C C . VAL A 1 99 ? 5.206 12.565 -3.376 1.00 88.81 99 VAL A C 1
ATOM 733 O O . VAL A 1 99 ? 5.125 12.979 -2.219 1.00 88.81 99 VAL A O 1
ATOM 736 N N . ARG A 1 100 ? 4.279 12.875 -4.292 1.00 90.44 100 ARG A N 1
ATOM 737 C CA . ARG A 1 100 ? 3.109 13.716 -3.975 1.00 90.44 100 ARG A CA 1
ATOM 738 C C . ARG A 1 100 ? 2.221 13.081 -2.907 1.00 90.44 100 ARG A C 1
ATOM 740 O O . ARG A 1 100 ? 1.793 13.773 -1.987 1.00 90.44 100 ARG A O 1
ATOM 747 N N . LYS A 1 101 ? 1.963 11.774 -2.997 1.00 89.25 101 LYS A N 1
ATOM 748 C CA . LYS A 1 101 ? 1.189 11.030 -1.991 1.00 89.25 101 LYS A CA 1
ATOM 749 C C . LYS A 1 101 ? 1.905 11.015 -0.639 1.00 89.25 101 LYS A C 1
ATOM 751 O O . LYS A 1 101 ? 1.283 11.295 0.383 1.00 89.25 101 LYS A O 1
ATOM 756 N N . GLN A 1 102 ? 3.218 10.800 -0.624 1.00 87.62 102 GLN A N 1
ATOM 757 C CA . GLN A 1 102 ? 4.029 10.880 0.590 1.00 87.62 102 GLN A CA 1
ATOM 758 C C . GLN A 1 102 ? 3.941 12.267 1.238 1.00 87.62 102 GLN A C 1
ATOM 760 O O . GLN A 1 102 ? 3.733 12.372 2.444 1.00 87.62 102 GLN A O 1
ATOM 765 N N . GLN A 1 103 ? 4.041 13.337 0.445 1.00 87.88 103 GLN A N 1
ATOM 766 C CA . GLN A 1 103 ? 3.907 14.717 0.929 1.00 87.88 103 GLN A CA 1
ATOM 767 C C . GLN A 1 103 ? 2.511 15.023 1.489 1.00 87.88 103 GLN A C 1
ATOM 769 O O . GLN A 1 103 ? 2.374 15.879 2.359 1.00 87.88 103 GLN A O 1
ATOM 774 N N . GLN A 1 104 ? 1.482 14.311 1.028 1.00 89.50 104 GLN A N 1
ATOM 775 C CA . GLN A 1 104 ? 0.119 14.384 1.564 1.00 89.50 104 GLN A CA 1
ATOM 776 C C . GLN A 1 104 ? -0.069 13.553 2.847 1.00 89.50 104 GLN A C 1
ATOM 778 O O . GLN A 1 104 ? -1.172 13.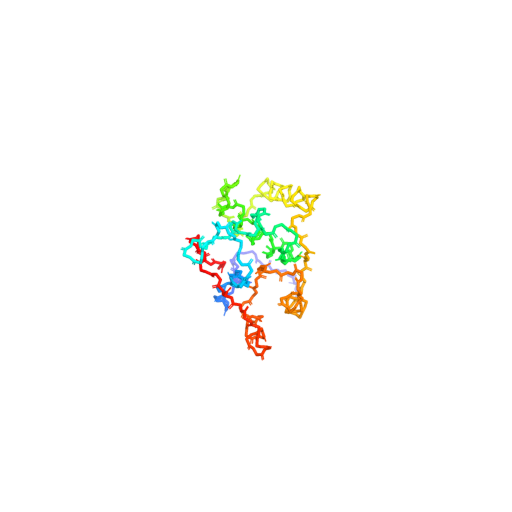521 3.388 1.00 89.50 104 GLN A O 1
ATOM 783 N N . GLY A 1 105 ? 0.979 12.881 3.340 1.00 87.19 105 GLY A N 1
ATOM 784 C CA . GLY A 1 105 ? 0.902 11.998 4.506 1.00 87.19 105 GLY A CA 1
ATOM 785 C C . GLY A 1 105 ? 0.167 10.689 4.219 1.00 87.19 105 GLY A C 1
ATOM 786 O O . GLY A 1 105 ? -0.420 10.098 5.121 1.00 87.19 105 GLY A O 1
ATOM 787 N N . HIS A 1 106 ? 0.149 10.255 2.955 1.00 90.81 106 HIS A N 1
ATOM 788 C CA . HIS A 1 106 ? -0.605 9.078 2.529 1.00 90.81 106 HIS A CA 1
ATOM 789 C C . HIS A 1 106 ? -0.023 7.771 3.081 1.00 90.81 106 HIS A C 1
ATOM 791 O O . HIS A 1 106 ? -0.779 6.914 3.536 1.00 90.81 106 HIS A O 1
ATOM 797 N N . PHE A 1 107 ? 1.304 7.630 3.087 1.00 90.88 107 PHE A N 1
ATOM 798 C CA . PHE A 1 107 ? 1.983 6.459 3.643 1.00 90.88 107 PHE A CA 1
ATOM 799 C C . PHE A 1 107 ? 2.379 6.714 5.098 1.00 90.88 107 PHE A C 1
ATOM 801 O O . PHE A 1 107 ? 2.971 7.745 5.425 1.00 90.88 107 PHE A O 1
ATOM 808 N N . GLY A 1 108 ? 2.031 5.771 5.974 1.00 87.94 108 GLY A N 1
ATOM 809 C CA . GLY A 1 108 ? 2.340 5.834 7.401 1.00 87.94 108 GLY A CA 1
ATOM 810 C C . GLY A 1 108 ? 3.731 5.303 7.733 1.00 87.94 108 GLY A C 1
ATOM 811 O O . GLY A 1 108 ? 4.366 5.790 8.666 1.00 87.94 108 GLY A O 1
ATOM 812 N N . ALA A 1 109 ? 4.213 4.317 6.974 1.00 89.44 109 ALA A N 1
ATOM 813 C CA . ALA A 1 109 ? 5.526 3.715 7.169 1.00 89.44 109 ALA A CA 1
ATOM 814 C C . ALA A 1 109 ? 6.055 3.082 5.877 1.00 89.44 109 ALA A C 1
ATOM 816 O O . ALA A 1 109 ? 5.295 2.782 4.958 1.00 89.44 109 ALA A O 1
ATOM 817 N N . PHE A 1 110 ? 7.360 2.835 5.845 1.00 88.31 110 PHE A N 1
ATOM 818 C CA . PHE A 1 110 ? 7.994 1.974 4.854 1.00 88.31 110 PHE A CA 1
ATOM 819 C C . PHE A 1 110 ? 8.813 0.920 5.583 1.00 88.31 110 PHE A C 1
ATOM 821 O O . PHE A 1 110 ? 9.400 1.228 6.619 1.00 88.31 110 PHE A O 1
ATOM 828 N N . TRP A 1 111 ? 8.841 -0.294 5.050 1.00 87.69 111 TRP A N 1
ATOM 829 C CA . TRP A 1 111 ? 9.630 -1.398 5.592 1.00 87.69 111 TRP A CA 1
ATOM 830 C C . TRP A 1 111 ? 10.651 -1.870 4.563 1.00 87.69 111 TRP A C 1
ATOM 832 O O . TRP A 1 111 ? 10.396 -1.828 3.358 1.00 87.69 111 TRP A O 1
ATOM 842 N N . SER A 1 112 ? 11.810 -2.307 5.041 1.00 84.00 112 SER A N 1
ATOM 843 C CA . SER A 1 112 ? 12.915 -2.780 4.196 1.00 84.00 112 SER A CA 1
ATOM 844 C C . SER A 1 112 ? 13.158 -4.281 4.332 1.00 84.00 112 SER A C 1
ATOM 846 O O . SER A 1 112 ? 13.766 -4.885 3.450 1.00 84.00 112 SER A O 1
ATOM 848 N N . ASP A 1 113 ? 12.664 -4.891 5.410 1.00 82.44 113 ASP A N 1
ATOM 849 C CA . ASP A 1 113 ? 12.775 -6.320 5.671 1.00 82.44 113 ASP A CA 1
ATOM 850 C C . ASP A 1 113 ? 11.477 -6.927 6.236 1.00 82.44 113 ASP A C 1
ATOM 852 O O . ASP A 1 113 ? 10.536 -6.234 6.632 1.00 82.44 113 ASP A O 1
ATOM 856 N N . ASP A 1 114 ? 11.431 -8.261 6.248 1.00 79.56 114 ASP A N 1
ATOM 857 C CA . ASP A 1 114 ? 10.294 -9.050 6.728 1.00 79.56 114 ASP A CA 1
ATOM 858 C C . ASP A 1 114 ? 9.944 -8.815 8.204 1.00 79.56 114 ASP A C 1
ATOM 860 O O . ASP A 1 114 ? 8.797 -9.021 8.614 1.00 79.56 114 ASP A O 1
ATOM 864 N N . GLU A 1 115 ? 10.931 -8.473 9.033 1.00 82.81 115 GLU A N 1
ATOM 865 C CA . GLU A 1 115 ? 10.738 -8.273 10.465 1.00 82.81 115 GLU A CA 1
ATOM 866 C C . GLU A 1 115 ? 10.064 -6.927 10.722 1.00 82.81 115 GLU A C 1
ATOM 868 O O . GLU A 1 115 ? 9.019 -6.906 11.376 1.00 82.81 115 GLU A O 1
ATOM 873 N N . GLU A 1 116 ? 10.554 -5.855 10.096 1.00 87.25 116 GLU A N 1
ATOM 874 C CA . GLU A 1 116 ? 9.902 -4.542 10.084 1.00 87.25 116 GLU A CA 1
ATOM 875 C C . GLU A 1 116 ? 8.466 -4.645 9.558 1.00 87.25 116 GLU A C 1
ATOM 877 O O . GLU A 1 116 ? 7.529 -4.142 10.179 1.00 87.25 116 GLU A O 1
ATOM 882 N N . ALA A 1 117 ? 8.259 -5.358 8.447 1.00 85.25 117 ALA A N 1
ATOM 883 C CA . ALA A 1 117 ? 6.930 -5.566 7.883 1.00 85.25 117 ALA A CA 1
ATOM 884 C C . ALA A 1 117 ? 5.984 -6.258 8.881 1.00 85.25 117 ALA A C 1
ATOM 886 O O . ALA A 1 117 ? 4.819 -5.870 9.026 1.00 85.25 117 ALA A O 1
ATOM 887 N N . ALA A 1 118 ? 6.461 -7.281 9.592 1.00 84.38 118 ALA A N 1
ATOM 888 C CA . ALA A 1 118 ? 5.660 -7.970 10.597 1.00 84.38 118 ALA A CA 1
ATOM 889 C C . ALA A 1 118 ? 5.350 -7.072 11.807 1.00 84.38 118 ALA A C 1
ATOM 891 O O . ALA A 1 118 ? 4.217 -7.079 12.295 1.00 84.38 118 ALA A O 1
ATOM 892 N N . GLU A 1 119 ? 6.320 -6.284 12.273 1.00 87.19 119 GLU A N 1
ATOM 893 C CA . GLU A 1 119 ? 6.141 -5.334 13.375 1.00 87.19 119 GLU A CA 1
ATOM 894 C C . GLU A 1 119 ? 5.136 -4.229 13.034 1.00 87.19 119 GLU A C 1
ATOM 896 O O . GLU A 1 119 ? 4.261 -3.916 13.847 1.00 87.19 119 GLU A O 1
ATOM 901 N N . LEU A 1 120 ? 5.178 -3.693 11.813 1.00 88.19 120 LEU A N 1
ATOM 902 C CA . LEU A 1 120 ? 4.202 -2.710 11.341 1.00 88.19 120 LEU A CA 1
ATOM 903 C C . LEU A 1 120 ? 2.777 -3.277 11.354 1.00 88.19 120 LEU A C 1
ATOM 905 O O . LEU A 1 120 ? 1.864 -2.619 11.850 1.00 88.19 120 LEU A O 1
ATOM 909 N N . MET A 1 121 ? 2.584 -4.527 10.928 1.00 84.56 121 MET A N 1
ATOM 910 C CA . MET A 1 121 ? 1.279 -5.203 11.006 1.00 84.56 121 MET A CA 1
ATOM 911 C C . MET A 1 121 ? 0.852 -5.599 12.419 1.00 84.56 121 MET A C 1
ATOM 913 O O . MET A 1 121 ? -0.318 -5.934 12.625 1.00 84.56 121 MET A O 1
ATOM 917 N N . LEU A 1 122 ? 1.750 -5.559 13.402 1.00 84.25 122 LEU A N 1
ATOM 918 C CA . LEU A 1 122 ? 1.411 -5.657 14.824 1.00 84.25 122 LEU A CA 1
ATOM 919 C C . LEU A 1 122 ? 1.087 -4.279 15.422 1.00 84.25 122 LEU A C 1
ATOM 921 O O . LEU A 1 122 ? 0.285 -4.187 16.353 1.00 84.25 122 LEU A O 1
ATOM 925 N N . SER A 1 123 ? 1.639 -3.203 14.858 1.00 84.06 123 SER A N 1
ATOM 926 C CA . SER A 1 123 ? 1.381 -1.829 15.287 1.00 84.06 123 SER A CA 1
ATOM 927 C C . SER A 1 123 ? -0.082 -1.419 15.066 1.00 84.06 123 SER A C 1
ATOM 929 O O . SER A 1 123 ? -0.692 -1.763 14.050 1.00 84.06 123 SER A O 1
ATOM 931 N N . PRO A 1 124 ? -0.694 -0.628 15.964 1.00 79.94 124 PRO A N 1
ATOM 932 C CA . PRO A 1 124 ? -2.022 -0.071 15.736 1.00 79.94 124 PRO A CA 1
ATOM 933 C C . PRO A 1 124 ? -2.044 1.042 14.674 1.00 79.94 124 PRO A C 1
ATOM 935 O O . PRO A 1 124 ? -3.126 1.557 14.408 1.00 79.94 124 PRO A O 1
ATOM 938 N N . THR A 1 125 ? -0.905 1.447 14.107 1.00 85.44 125 THR A N 1
ATOM 939 C CA . THR A 1 125 ? -0.824 2.557 13.141 1.00 85.44 125 THR A CA 1
ATOM 940 C C . THR A 1 125 ? -1.000 2.124 11.690 1.00 85.44 125 THR A C 1
ATOM 942 O O . THR A 1 125 ? -1.503 2.913 10.896 1.00 85.44 125 THR A O 1
ATOM 945 N N . ILE A 1 126 ? -0.612 0.893 11.345 1.00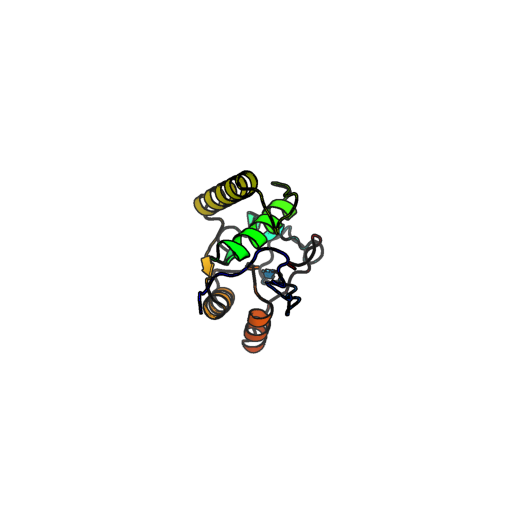 90.62 126 ILE A N 1
ATOM 946 C CA . ILE A 1 126 ? -0.717 0.349 9.989 1.00 90.62 126 ILE A CA 1
ATOM 947 C C . ILE A 1 126 ? -1.851 -0.670 9.940 1.00 90.62 126 ILE A C 1
ATOM 949 O O . ILE A 1 126 ? -1.937 -1.573 10.773 1.00 90.62 126 ILE A O 1
ATOM 953 N N . ASP A 1 127 ? -2.731 -0.502 8.958 1.00 89.94 127 ASP A N 1
ATOM 954 C CA . ASP A 1 127 ? -3.917 -1.339 8.777 1.00 89.94 127 ASP A CA 1
ATOM 955 C C . ASP A 1 127 ? -3.937 -2.077 7.437 1.00 89.94 127 ASP A C 1
ATOM 957 O O . ASP A 1 127 ? -4.673 -3.056 7.298 1.00 89.94 127 ASP A O 1
ATOM 961 N N . ILE A 1 128 ? -3.130 -1.624 6.476 1.00 90.56 128 ILE A N 1
ATOM 962 C CA . ILE A 1 128 ? -2.948 -2.227 5.158 1.00 90.56 128 ILE A CA 1
ATOM 963 C C . ILE A 1 128 ? -1.480 -2.105 4.747 1.00 90.56 128 ILE A C 1
ATOM 965 O O . ILE A 1 128 ? -0.866 -1.054 4.934 1.00 90.56 128 ILE A O 1
ATOM 969 N N . GLN A 1 129 ? -0.904 -3.161 4.178 1.00 88.25 129 GLN A N 1
ATOM 970 C CA . GLN A 1 129 ? 0.441 -3.082 3.617 1.00 88.25 129 GLN A CA 1
ATOM 971 C C . GLN A 1 129 ? 0.688 -4.117 2.521 1.00 88.25 129 GLN A C 1
ATOM 973 O O . GLN A 1 129 ? 0.087 -5.197 2.541 1.00 88.25 129 GLN A O 1
ATOM 978 N N . SER A 1 130 ? 1.604 -3.813 1.597 1.00 85.44 130 SER A N 1
ATOM 979 C CA . SER A 1 130 ? 2.139 -4.841 0.699 1.00 85.44 130 SER A CA 1
ATOM 980 C C . SER A 1 130 ? 3.004 -5.819 1.495 1.00 85.44 130 SER A C 1
ATOM 982 O O . SER A 1 130 ? 3.704 -5.417 2.427 1.00 85.44 130 SER A O 1
ATOM 984 N N . LEU A 1 131 ? 2.888 -7.116 1.205 1.00 81.00 131 LEU A N 1
ATOM 985 C CA . LEU A 1 131 ? 3.591 -8.165 1.934 1.00 81.00 131 LEU A CA 1
ATOM 986 C C . LEU A 1 131 ? 4.137 -9.221 0.999 1.00 81.00 131 LEU A C 1
ATOM 988 O O . LEU A 1 131 ? 3.510 -9.588 0.007 1.00 81.00 131 LEU A O 1
ATOM 992 N N . TRP A 1 132 ? 5.266 -9.791 1.399 1.00 77.06 132 TRP A N 1
ATOM 993 C CA . TRP A 1 132 ? 5.724 -11.029 0.807 1.00 77.06 132 TRP A CA 1
ATOM 994 C C . TRP A 1 132 ? 5.008 -12.220 1.432 1.00 77.06 132 TRP A C 1
ATOM 996 O O . TRP A 1 132 ? 4.674 -12.254 2.622 1.00 77.06 132 TRP A O 1
ATOM 1006 N N . SER A 1 133 ? 4.812 -13.247 0.616 1.00 70.94 133 SER A N 1
ATOM 1007 C CA . SER A 1 133 ? 4.200 -14.512 1.023 1.00 70.94 133 SER A CA 1
ATOM 1008 C C . SER A 1 133 ? 4.813 -15.121 2.309 1.00 70.94 133 SER A C 1
ATOM 1010 O O . SER A 1 133 ? 4.052 -15.590 3.164 1.00 70.94 133 SER A O 1
ATOM 1012 N N . PRO A 1 134 ? 6.148 -15.089 2.537 1.00 73.88 134 PRO A N 1
ATOM 1013 C CA . PRO A 1 134 ? 6.757 -15.587 3.775 1.00 73.88 134 PRO A CA 1
ATOM 1014 C C . PRO A 1 134 ? 6.358 -14.798 5.030 1.00 73.88 134 PRO A C 1
ATOM 1016 O O . PRO A 1 134 ? 6.150 -15.398 6.092 1.00 73.88 134 PRO A O 1
ATOM 1019 N N . THR A 1 135 ? 6.192 -13.476 4.925 1.00 77.38 135 THR A N 1
ATOM 1020 C CA . THR A 1 135 ? 5.817 -12.609 6.052 1.00 77.38 135 THR A CA 1
ATOM 1021 C C . THR A 1 135 ? 4.429 -12.969 6.596 1.00 77.38 135 THR A C 1
ATOM 1023 O O . THR A 1 135 ? 4.206 -12.967 7.809 1.00 77.38 135 THR A O 1
ATOM 1026 N N . LEU A 1 136 ? 3.502 -13.377 5.719 1.00 78.44 136 LEU A N 1
ATOM 1027 C CA . LEU A 1 136 ? 2.146 -13.801 6.093 1.00 78.44 136 LEU A CA 1
ATOM 1028 C C . LEU A 1 136 ? 2.151 -15.003 7.041 1.00 78.44 136 LEU A C 1
ATOM 1030 O O . LEU A 1 136 ? 1.401 -15.038 8.016 1.00 78.44 136 LEU A O 1
ATOM 1034 N N . VAL A 1 137 ? 3.032 -15.977 6.801 1.00 78.81 137 VAL A N 1
ATOM 1035 C CA . VAL A 1 137 ? 3.161 -17.160 7.667 1.00 78.81 137 VAL A CA 1
ATOM 1036 C C . VAL A 1 137 ? 3.586 -16.749 9.081 1.00 78.81 137 VAL A C 1
ATOM 1038 O O . VAL A 1 137 ? 3.121 -17.329 10.067 1.00 78.81 137 VAL A O 1
ATOM 1041 N N . ARG A 1 138 ? 4.437 -15.722 9.202 1.00 79.94 138 ARG A N 1
ATOM 1042 C CA . ARG A 1 138 ? 4.871 -15.176 10.495 1.00 79.94 138 ARG A CA 1
ATOM 1043 C C . ARG A 1 138 ? 3.725 -14.458 11.211 1.00 79.94 138 ARG A C 1
ATOM 1045 O O . ARG A 1 138 ? 3.498 -14.731 12.389 1.00 79.94 138 ARG A O 1
ATOM 1052 N N . LEU A 1 139 ? 2.949 -13.639 10.498 1.00 80.62 139 LEU A N 1
ATOM 1053 C CA . LEU A 1 139 ? 1.755 -12.977 11.043 1.00 80.62 139 LEU A CA 1
ATOM 1054 C C . LEU A 1 139 ? 0.702 -13.980 11.525 1.00 80.62 139 LEU A C 1
ATOM 1056 O O . LEU A 1 139 ? 0.139 -13.813 12.609 1.00 80.62 139 LEU A O 1
ATOM 1060 N N . HIS A 1 140 ? 0.492 -15.063 10.773 1.00 82.25 140 HIS A N 1
ATOM 1061 C CA . HIS A 1 140 ? -0.416 -16.135 11.175 1.00 82.25 140 HIS A CA 1
ATOM 1062 C C . HIS A 1 140 ? 0.033 -16.792 12.483 1.00 82.25 140 HIS A C 1
ATOM 1064 O O . HIS A 1 140 ? -0.788 -17.068 13.358 1.00 82.25 140 HIS A O 1
ATOM 1070 N N . ARG A 1 141 ? 1.337 -17.052 12.647 1.00 81.00 141 ARG A N 1
ATOM 1071 C CA . ARG A 1 141 ? 1.885 -17.615 13.894 1.00 81.00 141 ARG A CA 1
ATOM 1072 C C . ARG A 1 141 ? 1.760 -16.656 15.076 1.00 81.00 141 ARG A C 1
ATOM 1074 O O . ARG A 1 141 ? 1.568 -17.120 16.194 1.00 81.00 141 ARG A O 1
ATOM 1081 N N . ALA A 1 142 ? 1.835 -15.350 14.831 1.00 80.25 142 ALA A N 1
ATOM 1082 C CA . ALA A 1 142 ? 1.635 -14.316 15.844 1.00 80.25 142 ALA A CA 1
ATOM 1083 C C . ALA A 1 142 ? 0.154 -14.108 16.228 1.00 80.25 142 ALA A C 1
ATOM 1085 O O . ALA A 1 142 ? -0.134 -13.356 17.156 1.00 80.25 142 ALA A O 1
ATOM 1086 N N . GLY A 1 143 ? -0.792 -14.768 15.545 1.00 81.50 143 GLY A N 1
ATOM 1087 C CA . GLY A 1 143 ? -2.224 -14.670 15.840 1.00 81.50 143 GLY A CA 1
ATOM 1088 C C . GLY A 1 143 ? -2.874 -13.365 15.370 1.00 81.50 143 GLY A C 1
ATOM 1089 O O . GLY A 1 143 ? -3.966 -13.026 15.829 1.00 81.50 143 GLY A O 1
ATOM 1090 N N . VAL A 1 144 ? -2.226 -12.631 14.461 1.00 81.44 144 VAL A N 1
ATOM 1091 C CA . VAL A 1 144 ? -2.781 -11.401 13.886 1.00 81.44 144 VAL A CA 1
ATOM 1092 C C . VAL A 1 144 ? -3.962 -11.754 12.991 1.00 81.44 144 VAL A C 1
ATOM 1094 O O . VAL A 1 144 ? -3.857 -12.613 12.116 1.00 81.44 144 VAL A O 1
ATOM 1097 N N . LYS A 1 145 ? -5.094 -11.070 13.177 1.00 84.56 145 LYS A N 1
ATOM 1098 C CA . LYS A 1 145 ? -6.221 -11.159 12.247 1.00 84.56 145 LYS A CA 1
ATOM 1099 C C . LYS A 1 145 ? -5.930 -10.295 11.026 1.00 84.56 145 LYS A C 1
ATOM 1101 O O . LYS A 1 145 ? -6.045 -9.074 11.081 1.00 84.56 145 LYS A O 1
ATOM 1106 N N . TYR A 1 146 ? -5.569 -10.935 9.923 1.00 87.00 146 TYR A N 1
ATOM 1107 C CA . TYR A 1 146 ? -5.364 -10.278 8.638 1.00 87.00 146 TYR A CA 1
ATOM 1108 C C . TYR A 1 146 ? -6.154 -10.995 7.548 1.00 87.00 146 TYR A C 1
ATOM 1110 O O . TYR A 1 146 ? -6.543 -12.157 7.685 1.00 87.00 146 TYR A O 1
ATOM 1118 N N . ARG A 1 147 ? -6.373 -10.290 6.444 1.00 87.50 147 ARG A N 1
ATOM 1119 C CA . ARG A 1 147 ? -6.862 -10.860 5.199 1.00 87.50 147 ARG A CA 1
ATOM 1120 C C . ARG A 1 147 ? -5.875 -10.527 4.098 1.00 87.50 147 ARG A C 1
ATOM 1122 O O . ARG A 1 147 ? -5.487 -9.374 3.948 1.00 87.50 147 ARG A O 1
ATOM 1129 N N . VAL A 1 148 ? -5.461 -11.559 3.371 1.00 85.94 148 VAL A N 1
ATOM 1130 C CA . VAL A 1 148 ? -4.696 -11.403 2.133 1.00 85.94 148 VAL A CA 1
ATOM 1131 C C . VAL A 1 148 ? -5.693 -11.028 1.057 1.00 85.94 148 VAL A C 1
ATOM 1133 O O . VAL A 1 148 ? -6.663 -11.763 0.853 1.00 85.94 148 VAL A O 1
ATOM 1136 N N . ALA A 1 149 ? -5.479 -9.887 0.419 1.00 84.19 149 ALA A N 1
ATOM 1137 C CA . ALA A 1 149 ? -6.328 -9.464 -0.671 1.00 84.19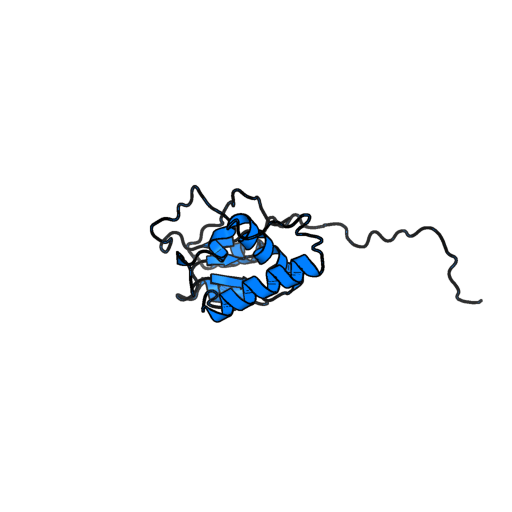 149 ALA A CA 1
ATOM 1138 C C . ALA A 1 149 ? -6.112 -10.358 -1.896 1.00 84.19 149 ALA A C 1
ATOM 1140 O O . ALA A 1 149 ? -5.013 -10.868 -2.136 1.00 84.19 149 ALA A O 1
ATOM 1141 N N . VAL A 1 150 ? -7.168 -10.525 -2.680 1.00 83.06 150 VAL A N 1
ATOM 1142 C CA . VAL A 1 150 ? -7.158 -11.131 -4.008 1.00 83.06 150 VAL A CA 1
ATOM 1143 C C . VAL A 1 150 ? -7.549 -10.032 -4.991 1.00 83.06 150 VAL A C 1
ATOM 1145 O O . VAL A 1 150 ? -8.729 -9.880 -5.310 1.00 83.06 150 VAL A O 1
ATOM 1148 N N . PRO A 1 151 ? -6.583 -9.206 -5.427 1.00 80.12 151 PRO A N 1
ATOM 1149 C CA . PRO A 1 151 ? -6.881 -8.035 -6.228 1.00 80.12 151 PRO A CA 1
ATOM 1150 C C . PRO A 1 151 ? -7.422 -8.465 -7.587 1.00 80.12 151 PRO A C 1
ATOM 1152 O O . PRO A 1 151 ? -6.889 -9.385 -8.214 1.00 80.12 151 PRO A O 1
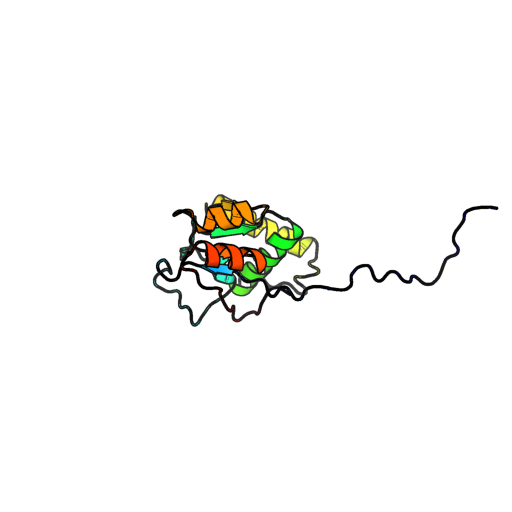ATOM 1155 N N . LYS A 1 152 ? -8.463 -7.788 -8.072 1.00 80.06 152 LYS A N 1
ATOM 1156 C CA . LYS A 1 152 ? -9.059 -8.073 -9.389 1.00 80.06 152 LYS A CA 1
ATOM 1157 C C . LYS A 1 152 ? -8.071 -7.907 -10.551 1.00 80.06 152 LYS A C 1
ATOM 1159 O O . LYS A 1 152 ? -8.279 -8.483 -11.614 1.00 80.06 152 LYS A O 1
ATOM 1164 N N . GLU A 1 153 ? -7.014 -7.120 -10.358 1.00 76.62 153 GLU A N 1
ATOM 1165 C CA . GLU A 1 153 ? -5.949 -6.898 -11.339 1.00 76.62 153 GLU A CA 1
ATOM 1166 C C . GLU A 1 153 ? -4.938 -8.057 -11.402 1.00 76.62 153 GLU A C 1
ATOM 1168 O O . GLU A 1 153 ? -4.133 -8.109 -12.328 1.00 76.62 153 GLU A O 1
ATOM 1173 N N . GLY A 1 154 ? -4.996 -9.001 -10.456 1.00 69.19 154 GLY A N 1
ATOM 1174 C CA . GLY A 1 154 ? -4.064 -10.119 -10.336 1.00 69.19 154 GLY A CA 1
ATOM 1175 C C . GLY A 1 154 ? -3.034 -9.937 -9.218 1.00 69.19 154 GLY A C 1
ATOM 1176 O O . GLY A 1 154 ? -3.014 -8.937 -8.499 1.00 69.19 154 GLY A O 1
ATOM 1177 N N . TYR A 1 155 ? -2.186 -10.949 -9.054 1.00 68.38 155 TYR A N 1
ATOM 1178 C CA . TYR A 1 155 ? -1.081 -10.950 -8.093 1.00 68.38 155 TYR A CA 1
ATOM 1179 C C . TYR A 1 155 ? 0.185 -10.368 -8.725 1.00 68.38 155 TYR A C 1
ATOM 1181 O O . TYR A 1 155 ? 0.333 -10.405 -9.948 1.00 68.38 155 TYR A O 1
ATOM 1189 N N . ARG A 1 156 ? 1.120 -9.888 -7.898 1.00 62.66 156 ARG A N 1
ATOM 1190 C CA . ARG A 1 156 ? 2.485 -9.605 -8.354 1.00 62.66 156 ARG A CA 1
ATOM 1191 C C . ARG A 1 156 ? 3.147 -10.936 -8.730 1.00 62.66 156 ARG A C 1
ATOM 1193 O O . ARG A 1 156 ? 3.056 -11.878 -7.945 1.00 62.66 156 ARG A O 1
ATOM 1200 N N . GLY A 1 157 ? 3.756 -11.032 -9.912 1.00 51.00 157 GLY A N 1
ATOM 1201 C CA . GLY A 1 157 ? 4.346 -12.265 -10.450 1.00 51.00 157 GLY A CA 1
ATOM 1202 C C . GLY A 1 157 ? 5.507 -12.010 -11.391 1.00 51.00 157 GLY A C 1
ATOM 1203 O O . GLY A 1 157 ? 5.709 -10.832 -11.760 1.00 51.00 157 GLY A O 1
#

Organism: NCBI:txid1194405

Secondary structure (DSSP, 8-state):
----PPPS--------------BEEEE-GGG--TT--TTS--GGGGG-GGGTT-EEEE--TTHHHHHHHHHHHHTTS---S-GGG--HHHHHHHHHHHHHHHHTT-EEEEESSHHHHHHHHHSTT--EEEE-HHHHHHHHHTT---EE---TT--B-

pLDDT: mean 78.76, std 15.08, range [32.25, 92.19]